Protein AF-G2D978-F1 (afdb_monomer_lite)

pLDDT: mean 74.94, std 17.23, range [34.28, 97.88]

Secondary structure (DSSP, 8-state):
---------------SS---SHHHHHHHHHHHHHHHHHHHHHHHHIIIIIHHHHHHHHHHHHHHHHHHHHHHHHS-TTTHHHHHHHHHHHH-PPP----SPPP----S-SSGGGSTTS-------

Structure (mmCIF, N/CA/C/O backbone):
data_AF-G2D978-F1
#
_entry.id   AF-G2D978-F1
#
loop_
_atom_site.group_PDB
_atom_site.id
_atom_site.type_symbol
_atom_site.label_atom_id
_atom_site.label_alt_id
_atom_site.label_comp_id
_atom_site.label_asym_id
_atom_site.label_entity_id
_atom_site.label_seq_id
_atom_site.pdbx_PDB_ins_code
_atom_site.Cartn_x
_atom_site.Cartn_y
_atom_site.Cartn_z
_atom_site.occupancy
_atom_site.B_iso_or_equiv
_atom_site.auth_seq_id
_atom_site.auth_comp_id
_atom_site.auth_asym_id
_atom_site.auth_atom_id
_atom_site.pdbx_PDB_model_num
ATOM 1 N N . MET A 1 1 ? 57.020 21.287 3.821 1.00 43.38 1 MET A N 1
ATOM 2 C CA . MET A 1 1 ? 56.175 21.862 2.747 1.00 43.38 1 MET A CA 1
ATOM 3 C C . MET A 1 1 ? 55.912 20.753 1.735 1.00 43.38 1 MET A C 1
ATOM 5 O O . MET A 1 1 ? 56.869 20.300 1.144 1.00 43.38 1 MET A O 1
ATOM 9 N N . GLY A 1 2 ? 54.751 20.162 1.497 1.00 51.44 2 GLY A N 1
ATOM 10 C CA . GLY A 1 2 ? 53.392 20.253 2.010 1.00 51.44 2 GLY A CA 1
ATOM 11 C C . GLY A 1 2 ? 52.581 19.306 1.115 1.00 51.44 2 GLY A C 1
ATOM 12 O O . GLY A 1 2 ? 52.395 19.601 -0.061 1.00 51.44 2 GLY A O 1
ATOM 13 N N . CYS A 1 3 ? 52.181 18.146 1.644 1.00 68.44 3 CYS A N 1
ATOM 14 C CA . CYS A 1 3 ? 51.307 17.177 0.978 1.00 68.44 3 CYS A CA 1
ATOM 15 C C . CYS A 1 3 ? 50.033 17.845 0.460 1.00 68.44 3 CYS A C 1
ATOM 17 O O . CYS A 1 3 ? 49.335 18.457 1.266 1.00 68.44 3 CYS A O 1
ATOM 19 N N . ARG A 1 4 ? 49.662 17.618 -0.808 1.00 51.38 4 ARG A N 1
ATOM 20 C CA . ARG A 1 4 ? 48.257 17.600 -1.254 1.00 51.38 4 ARG A CA 1
ATOM 21 C C . ARG A 1 4 ? 48.078 16.657 -2.443 1.00 51.38 4 ARG A C 1
ATOM 23 O O . ARG A 1 4 ? 48.446 16.986 -3.565 1.00 51.38 4 ARG A O 1
ATOM 30 N N . LEU A 1 5 ? 47.452 15.508 -2.188 1.00 67.25 5 LEU A N 1
ATOM 31 C CA . LEU A 1 5 ? 46.649 14.833 -3.204 1.00 67.25 5 LEU A CA 1
ATOM 32 C C . LEU A 1 5 ? 45.430 15.708 -3.527 1.00 67.25 5 LEU A C 1
ATOM 34 O O . LEU A 1 5 ? 44.793 16.207 -2.596 1.00 67.25 5 LEU A O 1
ATOM 38 N N . PRO A 1 6 ? 44.997 15.778 -4.790 1.00 56.22 6 PRO A N 1
ATOM 39 C CA . PRO A 1 6 ? 43.595 15.952 -5.100 1.00 56.22 6 PRO A CA 1
ATOM 40 C C . PRO A 1 6 ? 42.989 14.585 -5.443 1.00 56.22 6 PRO A C 1
ATOM 42 O O . PRO A 1 6 ? 43.049 14.114 -6.577 1.00 56.22 6 PRO A O 1
ATOM 45 N N . VAL A 1 7 ? 42.356 13.962 -4.445 1.00 62.41 7 VAL A N 1
ATOM 46 C CA . VAL A 1 7 ? 41.219 13.063 -4.683 1.00 62.41 7 VAL A CA 1
ATOM 47 C C . VAL A 1 7 ? 40.119 13.932 -5.284 1.00 62.41 7 VAL A C 1
ATOM 49 O O . VAL A 1 7 ? 39.382 14.615 -4.576 1.00 62.41 7 VAL A O 1
ATOM 52 N N . LEU A 1 8 ? 40.025 13.952 -6.611 1.00 59.84 8 LEU A N 1
ATOM 53 C CA . LEU A 1 8 ? 38.814 14.406 -7.277 1.00 59.84 8 LEU A CA 1
ATOM 54 C C . LEU A 1 8 ? 37.866 13.218 -7.368 1.00 59.84 8 LEU A C 1
ATOM 56 O O . LEU A 1 8 ? 37.849 12.467 -8.338 1.00 59.84 8 LEU A O 1
ATOM 60 N N . THR A 1 9 ? 37.087 13.081 -6.298 1.00 63.81 9 THR A N 1
ATOM 61 C CA . THR A 1 9 ? 35.675 12.697 -6.285 1.00 63.81 9 THR A CA 1
ATOM 62 C C . THR A 1 9 ? 35.038 12.805 -7.671 1.00 63.81 9 THR A C 1
ATOM 64 O O . THR A 1 9 ? 34.461 13.825 -8.047 1.00 63.81 9 THR A O 1
ATOM 67 N N . GLN A 1 10 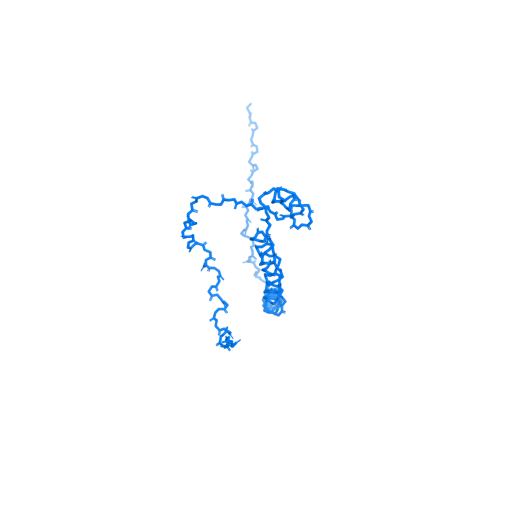? 35.105 11.725 -8.446 1.00 58.06 10 GLN A N 1
ATOM 68 C CA . GLN A 1 10 ? 34.346 11.589 -9.682 1.00 58.06 10 GLN A CA 1
ATOM 69 C C . GLN A 1 10 ? 32.962 11.042 -9.324 1.00 58.06 10 GLN A C 1
ATOM 71 O O . GLN A 1 10 ? 32.557 9.942 -9.679 1.00 58.06 10 GLN A O 1
ATOM 76 N N . ARG A 1 11 ? 32.209 11.855 -8.578 1.00 61.12 11 ARG A N 1
ATOM 77 C CA . ARG A 1 11 ? 30.781 11.655 -8.324 1.00 61.12 11 ARG A CA 1
ATOM 78 C C . ARG A 1 11 ? 30.019 12.092 -9.573 1.00 61.12 11 ARG A C 1
ATOM 80 O O . ARG A 1 11 ? 29.362 13.128 -9.588 1.00 61.12 11 ARG A O 1
ATOM 87 N N . ARG A 1 12 ? 30.185 11.349 -10.668 1.00 52.94 12 ARG A N 1
ATOM 88 C CA . ARG A 1 12 ? 29.558 11.662 -11.949 1.00 52.94 12 ARG A CA 1
ATOM 89 C C . ARG A 1 12 ? 28.587 10.541 -12.305 1.00 52.94 12 ARG A C 1
ATOM 91 O O . ARG A 1 12 ? 28.933 9.593 -12.992 1.00 52.94 12 ARG A O 1
ATOM 98 N N . VAL A 1 13 ? 27.331 10.720 -11.901 1.00 57.88 13 VAL A N 1
ATOM 99 C CA . VAL A 1 13 ? 26.136 9.938 -12.303 1.00 57.88 13 VAL A CA 1
ATOM 100 C C . VAL A 1 13 ? 25.841 10.076 -13.820 1.00 57.88 13 VAL A C 1
ATOM 102 O O . VAL A 1 13 ? 24.758 9.791 -14.312 1.00 57.88 13 VAL A O 1
ATOM 105 N N . MET A 1 14 ? 26.821 10.536 -14.600 1.00 50.97 14 MET A N 1
ATOM 106 C CA . MET A 1 14 ? 26.721 10.938 -16.001 1.00 50.97 14 MET A CA 1
ATOM 107 C C . MET A 1 14 ? 27.446 9.916 -16.882 1.00 50.97 14 MET A C 1
ATOM 109 O O . MET A 1 14 ? 28.259 10.255 -17.736 1.00 50.97 14 MET A O 1
ATOM 113 N N . GLY A 1 15 ? 27.169 8.643 -16.608 1.00 48.97 15 GLY A N 1
ATOM 114 C CA . GLY A 1 15 ? 27.523 7.500 -17.445 1.00 48.97 15 GLY A CA 1
ATOM 115 C C . GLY A 1 15 ? 26.290 6.720 -17.897 1.00 48.97 15 GLY A C 1
ATOM 116 O O . GLY A 1 15 ? 26.433 5.576 -18.305 1.00 48.97 15 GLY A O 1
ATOM 117 N N . LEU A 1 16 ? 25.080 7.290 -17.789 1.00 57.81 16 LEU A N 1
ATOM 118 C CA . LEU A 1 16 ? 23.859 6.509 -17.992 1.00 57.81 16 LEU A CA 1
ATOM 119 C C . LEU A 1 16 ? 23.724 5.994 -19.434 1.00 57.81 16 LEU A C 1
ATOM 121 O O . LEU A 1 16 ? 23.289 4.868 -19.618 1.00 57.81 16 LEU A O 1
ATOM 125 N N . PHE A 1 17 ? 24.148 6.748 -20.456 1.00 56.03 17 PHE A N 1
ATOM 126 C CA . PHE A 1 17 ? 24.021 6.295 -21.846 1.00 56.03 17 PHE A CA 1
ATOM 127 C C . PHE A 1 17 ? 25.066 6.917 -22.773 1.00 56.03 17 PHE A C 1
ATOM 129 O O . PHE A 1 17 ? 24.800 7.901 -23.461 1.00 56.03 17 PHE A O 1
ATOM 136 N N . ARG A 1 18 ? 26.255 6.317 -22.869 1.00 61.81 18 ARG A N 1
ATOM 137 C CA . ARG A 1 18 ? 27.093 6.528 -24.060 1.00 61.81 18 ARG A CA 1
ATOM 138 C C . ARG A 1 18 ? 27.703 5.226 -24.555 1.00 61.81 18 ARG A C 1
ATOM 140 O O . ARG A 1 18 ? 28.914 5.051 -24.577 1.00 61.81 18 ARG A O 1
ATOM 147 N N . PHE A 1 19 ? 26.829 4.315 -24.975 1.00 52.28 19 PHE A N 1
ATOM 148 C CA . PHE A 1 19 ? 27.218 3.115 -25.708 1.00 52.28 19 PHE A CA 1
ATOM 149 C C . PHE A 1 19 ? 27.220 3.412 -27.207 1.00 52.28 19 PHE A C 1
ATOM 151 O O . PHE A 1 19 ? 26.206 3.282 -27.887 1.00 52.28 19 PHE A O 1
ATOM 158 N N . HIS A 1 20 ? 28.378 3.812 -27.726 1.00 59.50 20 HIS A N 1
ATOM 159 C CA . HIS A 1 20 ? 28.621 3.922 -29.164 1.00 59.50 20 HIS A CA 1
ATOM 160 C C . HIS A 1 20 ? 29.021 2.536 -29.716 1.00 59.50 20 HIS A C 1
ATOM 162 O O . HIS A 1 20 ? 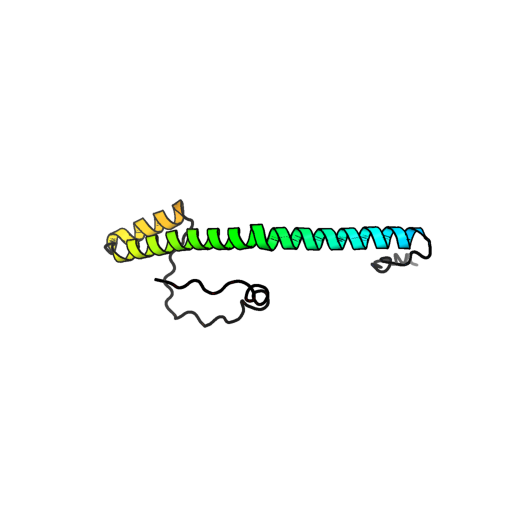30.136 2.334 -30.177 1.00 59.50 20 HIS A O 1
ATOM 168 N N . SER A 1 21 ? 28.154 1.531 -29.551 1.00 64.75 21 SER A N 1
ATOM 169 C CA . SER A 1 21 ? 28.379 0.153 -30.020 1.00 64.75 21 SER A CA 1
ATOM 170 C C . SER A 1 21 ? 27.052 -0.613 -30.068 1.00 64.75 21 SER A C 1
ATOM 172 O O . SER A 1 21 ? 26.137 -0.299 -29.306 1.00 64.75 21 SER A O 1
ATOM 174 N N . LEU A 1 22 ? 26.939 -1.617 -30.948 1.00 70.69 22 LEU A N 1
ATOM 175 C CA . LEU A 1 22 ? 25.751 -2.470 -31.156 1.00 70.69 22 LEU A CA 1
ATOM 176 C C . LEU A 1 22 ? 25.134 -2.986 -29.843 1.00 70.69 22 LEU A C 1
ATOM 178 O O . LEU A 1 22 ? 23.915 -3.085 -29.724 1.00 70.69 22 LEU A O 1
ATOM 182 N N . PHE A 1 23 ? 25.971 -3.209 -28.830 1.00 77.19 23 PHE A N 1
ATOM 183 C CA . PHE A 1 23 ? 25.572 -3.609 -27.482 1.00 77.19 23 PHE A CA 1
ATOM 184 C C . PHE A 1 23 ? 24.597 -2.625 -26.808 1.00 77.19 23 PHE A C 1
ATOM 186 O O . PHE A 1 23 ? 23.653 -3.040 -26.139 1.00 77.19 23 PHE A O 1
ATOM 193 N N . GLY A 1 24 ? 24.765 -1.319 -27.040 1.00 80.94 24 GLY A N 1
ATOM 194 C CA . GLY A 1 24 ? 23.873 -0.283 -26.518 1.00 80.94 24 GLY A CA 1
ATOM 195 C C . GLY A 1 24 ? 22.462 -0.356 -27.097 1.00 80.94 24 GLY A C 1
ATOM 196 O O . GLY A 1 24 ? 21.496 -0.136 -26.372 1.00 80.94 24 GLY A O 1
ATOM 197 N N . ARG A 1 25 ? 22.324 -0.715 -28.381 1.00 81.12 25 ARG A N 1
ATOM 198 C CA . ARG A 1 25 ? 21.014 -0.864 -29.041 1.00 81.12 25 ARG A CA 1
ATOM 199 C C . ARG A 1 25 ? 20.247 -2.069 -28.498 1.00 81.12 25 ARG A C 1
ATOM 201 O O . ARG A 1 25 ? 19.051 -1.960 -28.223 1.00 81.12 25 ARG A O 1
ATOM 208 N N . THR A 1 26 ? 20.935 -3.189 -28.284 1.00 88.69 26 THR A N 1
ATOM 209 C CA . THR A 1 26 ? 20.332 -4.391 -27.691 1.00 88.69 26 THR A CA 1
ATOM 210 C C . THR A 1 26 ? 19.908 -4.142 -26.245 1.00 88.69 26 THR A C 1
ATOM 212 O O . THR A 1 26 ? 18.762 -4.412 -25.890 1.00 88.69 26 THR A O 1
ATOM 215 N N . LEU A 1 27 ? 20.784 -3.547 -25.426 1.00 90.81 27 LEU A N 1
ATOM 216 C CA . LEU A 1 27 ? 20.451 -3.180 -24.047 1.00 90.81 27 LEU A CA 1
ATOM 217 C C . LEU A 1 27 ? 19.290 -2.186 -23.974 1.00 90.81 27 LEU A C 1
ATOM 219 O O . LEU A 1 27 ? 18.405 -2.357 -23.141 1.00 90.81 27 LEU A O 1
ATOM 223 N N . ALA A 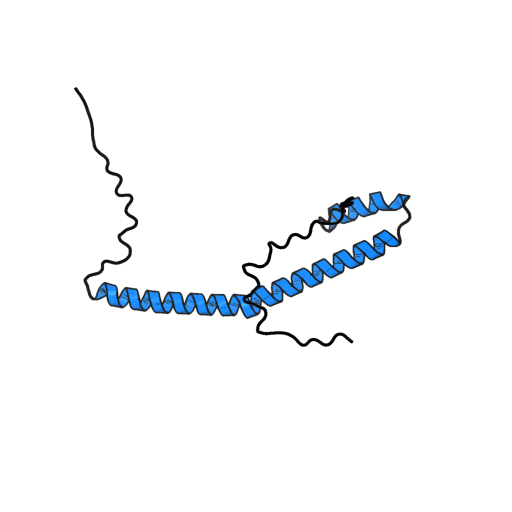1 28 ? 19.255 -1.184 -24.857 1.00 88.12 28 ALA A N 1
ATOM 224 C CA . ALA A 1 28 ? 18.152 -0.229 -24.913 1.00 88.12 28 ALA A CA 1
ATOM 225 C C . ALA A 1 28 ? 16.818 -0.916 -25.235 1.00 88.12 28 ALA A C 1
ATOM 227 O O . ALA A 1 28 ? 15.802 -0.582 -24.633 1.00 88.12 28 ALA A O 1
ATOM 228 N N . THR A 1 29 ? 16.822 -1.908 -26.129 1.00 90.75 29 THR A N 1
ATOM 229 C CA . THR A 1 29 ? 15.614 -2.668 -26.484 1.00 90.75 29 THR A CA 1
ATOM 230 C C . THR A 1 29 ? 15.116 -3.502 -25.305 1.00 90.75 29 THR A C 1
ATOM 232 O O . THR A 1 29 ? 13.937 -3.440 -24.963 1.00 90.75 29 THR A O 1
ATOM 235 N N . ILE A 1 30 ? 16.012 -4.234 -24.636 1.00 94.88 30 ILE A N 1
ATOM 236 C CA . ILE A 1 30 ? 15.663 -5.036 -23.453 1.00 94.88 30 ILE A CA 1
ATOM 237 C C . ILE A 1 30 ? 15.143 -4.132 -22.334 1.00 94.88 30 ILE A C 1
ATOM 239 O O . ILE A 1 30 ? 14.109 -4.429 -21.740 1.00 94.88 30 ILE A O 1
ATOM 243 N N . ALA A 1 31 ? 15.819 -3.011 -22.073 1.00 94.50 31 ALA A N 1
ATOM 244 C CA . ALA A 1 31 ? 15.391 -2.048 -21.067 1.00 94.50 31 ALA A CA 1
ATOM 245 C C . ALA A 1 31 ? 14.008 -1.472 -21.395 1.00 94.50 31 ALA A C 1
ATOM 247 O O . ALA A 1 31 ? 13.152 -1.417 -20.517 1.00 94.50 31 ALA A O 1
ATOM 248 N N . LEU A 1 32 ? 13.761 -1.102 -22.654 1.00 95.19 32 LEU A N 1
ATOM 249 C CA . LEU A 1 32 ? 12.472 -0.571 -23.094 1.00 95.19 32 LEU A CA 1
ATOM 250 C C . LEU A 1 32 ? 11.340 -1.582 -22.869 1.00 95.19 32 LEU A C 1
ATOM 252 O O . LEU A 1 32 ? 10.318 -1.237 -22.276 1.00 95.19 32 LEU A O 1
ATOM 256 N N . VAL A 1 33 ? 11.533 -2.832 -23.299 1.00 96.56 33 VAL A N 1
ATOM 257 C CA . VAL A 1 33 ? 10.532 -3.895 -23.127 1.00 96.56 33 VAL A CA 1
ATOM 258 C C . VAL A 1 33 ? 10.341 -4.230 -21.648 1.00 96.56 33 VAL A C 1
ATOM 260 O O . VAL A 1 33 ? 9.204 -4.365 -21.202 1.00 96.56 33 VAL A O 1
ATOM 263 N N . SER A 1 34 ? 11.422 -4.301 -20.867 1.00 97.00 34 SER A N 1
ATOM 264 C CA . SER A 1 34 ? 11.364 -4.542 -19.421 1.00 97.00 34 SER A CA 1
ATOM 265 C C . SER A 1 34 ? 10.568 -3.457 -18.703 1.00 97.00 34 SER A C 1
ATOM 267 O O . SER A 1 34 ? 9.656 -3.772 -17.943 1.00 97.00 34 SER A O 1
ATOM 269 N N . VAL A 1 35 ? 10.871 -2.184 -18.967 1.00 97.06 35 VAL A N 1
ATOM 270 C CA . VAL A 1 35 ? 10.155 -1.056 -18.358 1.00 97.06 35 VAL A CA 1
ATOM 271 C C . VAL A 1 35 ? 8.686 -1.074 -18.775 1.00 97.06 35 VAL A C 1
ATOM 273 O O . VAL A 1 35 ? 7.813 -0.924 -17.922 1.00 97.06 35 VAL A O 1
ATOM 276 N N . GLY A 1 36 ? 8.394 -1.326 -20.055 1.00 97.75 36 GLY A N 1
ATOM 277 C CA . GLY A 1 36 ? 7.020 -1.480 -20.536 1.00 97.75 36 GLY A CA 1
ATOM 278 C C . GLY A 1 36 ? 6.269 -2.599 -19.808 1.00 97.75 36 GLY A C 1
ATOM 279 O O . GLY A 1 36 ? 5.156 -2.388 -19.325 1.00 97.75 36 GLY A O 1
ATOM 280 N N . PHE A 1 37 ? 6.900 -3.762 -19.649 1.00 97.56 37 PHE A N 1
ATOM 281 C CA . PHE A 1 37 ? 6.332 -4.897 -18.925 1.00 97.56 37 PHE A CA 1
ATOM 282 C C . PHE A 1 37 ? 6.127 -4.606 -17.431 1.00 97.56 37 PHE A C 1
ATOM 284 O O . PHE A 1 37 ? 5.095 -4.969 -16.864 1.00 97.56 37 PHE A O 1
ATOM 291 N N . GLN A 1 38 ? 7.066 -3.910 -16.788 1.00 97.69 38 GLN A N 1
ATOM 292 C CA . GLN A 1 38 ? 6.948 -3.500 -15.387 1.00 97.69 38 GLN A CA 1
ATOM 293 C C . GLN A 1 38 ? 5.780 -2.534 -15.185 1.00 97.69 38 GLN A C 1
ATOM 295 O O . GLN A 1 38 ? 4.986 -2.736 -14.270 1.00 97.69 38 GLN A O 1
ATOM 300 N N . LEU A 1 39 ? 5.635 -1.525 -16.049 1.00 97.88 39 LEU A N 1
ATOM 301 C CA . LEU A 1 39 ? 4.516 -0.582 -15.988 1.00 97.88 39 LEU A CA 1
ATOM 302 C C . LEU A 1 39 ? 3.175 -1.284 -16.211 1.00 97.88 39 LEU A C 1
ATOM 304 O O . LEU A 1 39 ? 2.222 -1.022 -15.478 1.00 97.88 39 LEU A O 1
ATOM 308 N N . LEU A 1 40 ? 3.109 -2.210 -17.170 1.00 97.62 40 LEU A N 1
ATOM 309 C CA . LEU A 1 40 ? 1.916 -3.019 -17.411 1.00 97.62 40 LEU A CA 1
ATOM 310 C C . LEU A 1 40 ? 1.553 -3.852 -16.175 1.00 97.62 40 LEU A C 1
ATOM 312 O O . LEU A 1 40 ? 0.415 -3.810 -15.713 1.00 97.62 40 LEU A O 1
ATOM 316 N N . THR A 1 41 ? 2.531 -4.559 -15.610 1.00 97.44 41 THR A N 1
ATOM 317 C CA . THR A 1 41 ? 2.344 -5.403 -14.421 1.00 97.44 41 THR A CA 1
ATOM 318 C C . THR A 1 41 ? 1.892 -4.576 -13.221 1.00 97.44 41 THR A C 1
ATOM 320 O O . THR A 1 41 ? 0.930 -4.940 -12.546 1.00 97.44 41 THR A O 1
ATOM 323 N N . LEU A 1 42 ? 2.542 -3.434 -12.978 1.00 96.75 42 LEU A N 1
ATOM 324 C CA . LEU A 1 42 ? 2.162 -2.502 -11.917 1.00 96.75 42 LEU A CA 1
ATOM 325 C C . LEU A 1 42 ? 0.748 -1.965 -12.118 1.00 96.75 42 LEU A C 1
ATOM 327 O O . LEU A 1 42 ? 0.006 -1.862 -11.148 1.00 96.75 42 LEU A O 1
ATOM 331 N N . SER A 1 43 ? 0.362 -1.659 -13.356 1.00 96.00 43 SER A N 1
ATOM 332 C CA . SER A 1 43 ? -0.986 -1.191 -13.671 1.00 96.00 43 SER A CA 1
ATOM 333 C C . SER A 1 43 ? -2.028 -2.264 -13.349 1.00 96.00 43 SER A C 1
ATOM 335 O O . SER A 1 43 ? -2.969 -2.008 -12.599 1.00 96.00 43 SER A O 1
ATOM 337 N N . VAL A 1 44 ? -1.820 -3.502 -13.807 1.00 97.06 44 VAL A N 1
ATOM 338 C CA . VAL A 1 44 ? -2.717 -4.627 -13.495 1.00 97.06 44 VAL A CA 1
ATOM 339 C C . VAL A 1 44 ? -2.818 -4.845 -11.984 1.00 97.06 44 VAL A C 1
ATOM 341 O O . VAL A 1 44 ? -3.922 -4.927 -11.449 1.00 97.06 44 VAL A O 1
ATOM 344 N N . LEU A 1 45 ? -1.687 -4.872 -11.278 1.00 96.94 45 LEU A N 1
ATOM 345 C CA . LEU A 1 45 ? -1.663 -5.009 -9.823 1.00 96.94 45 LEU A CA 1
ATOM 346 C C . LEU A 1 45 ? -2.412 -3.858 -9.134 1.00 96.94 45 LEU A C 1
ATOM 348 O O . LEU A 1 45 ? -3.198 -4.084 -8.213 1.00 96.94 45 LEU A O 1
ATOM 352 N N . ALA A 1 46 ? -2.206 -2.623 -9.588 1.00 93.81 46 ALA A N 1
ATOM 353 C CA . ALA A 1 46 ? -2.866 -1.455 -9.029 1.00 93.81 46 ALA A CA 1
ATOM 354 C C . ALA A 1 46 ? -4.395 -1.557 -9.165 1.00 93.81 46 ALA A C 1
ATOM 356 O O . ALA A 1 46 ? -5.113 -1.446 -8.170 1.00 93.81 46 ALA A O 1
ATOM 357 N N . PHE A 1 47 ? -4.885 -1.822 -10.378 1.00 91.94 47 PHE A N 1
ATOM 358 C CA . PHE A 1 47 ? -6.316 -1.844 -10.681 1.00 91.94 47 PHE A CA 1
ATOM 359 C C . PHE A 1 47 ? -7.045 -3.052 -10.090 1.00 91.94 47 PHE A C 1
ATOM 361 O O . PHE A 1 47 ? -8.132 -2.897 -9.536 1.00 91.94 47 PHE A O 1
ATOM 368 N N . TYR A 1 48 ? -6.461 -4.245 -10.188 1.00 92.25 48 TYR A N 1
ATOM 369 C CA . TYR A 1 48 ? -7.149 -5.481 -9.807 1.00 92.25 48 TYR A CA 1
ATOM 370 C C . TYR A 1 48 ? -6.885 -5.923 -8.375 1.00 92.25 48 TYR A C 1
ATOM 372 O O . TYR A 1 48 ? -7.653 -6.720 -7.843 1.00 92.25 48 TYR A O 1
ATOM 380 N N . VAL A 1 49 ? -5.821 -5.428 -7.743 1.00 94.50 49 VAL A N 1
ATOM 381 C CA . VAL A 1 49 ? -5.441 -5.854 -6.393 1.00 94.50 49 VAL A CA 1
ATOM 382 C C . VAL A 1 49 ? -5.486 -4.675 -5.431 1.00 94.50 49 VAL A C 1
ATOM 384 O O . VAL A 1 49 ? -6.302 -4.687 -4.515 1.00 94.50 49 VAL A O 1
ATOM 387 N N . LEU A 1 50 ? -4.692 -3.621 -5.641 1.00 92.19 50 LEU A N 1
ATOM 388 C CA . LEU A 1 50 ? -4.600 -2.519 -4.668 1.00 92.19 50 LEU A CA 1
ATOM 389 C C . LEU A 1 50 ? -5.916 -1.755 -4.493 1.00 92.19 50 LEU A C 1
ATOM 391 O O . LEU A 1 50 ? -6.323 -1.520 -3.358 1.00 92.19 50 LEU A O 1
ATOM 395 N N . VAL A 1 51 ? -6.590 -1.373 -5.582 1.00 90.50 51 VAL A N 1
ATOM 396 C CA . VAL A 1 51 ? -7.866 -0.640 -5.510 1.00 90.50 51 VAL A CA 1
ATOM 397 C C . VAL A 1 51 ? -8.946 -1.432 -4.754 1.00 90.50 51 VAL A C 1
ATOM 399 O O . VAL A 1 51 ? -9.490 -0.900 -3.781 1.00 90.50 51 VAL A O 1
ATOM 402 N N . PRO A 1 52 ? -9.269 -2.688 -5.124 1.00 88.62 52 PRO A N 1
ATOM 403 C CA . PRO A 1 52 ? -10.286 -3.446 -4.401 1.00 88.62 52 PRO A CA 1
ATOM 404 C C . PRO A 1 52 ? -9.869 -3.794 -2.969 1.00 88.62 52 PRO A C 1
ATOM 406 O O . PRO A 1 52 ? -10.731 -3.803 -2.089 1.00 88.62 52 PRO A O 1
ATOM 409 N N . LEU A 1 53 ? -8.580 -4.028 -2.700 1.00 91.56 53 LEU A N 1
ATOM 410 C CA . LEU A 1 53 ? -8.091 -4.223 -1.332 1.00 91.56 53 LEU A CA 1
ATOM 411 C C . LEU A 1 53 ? -8.276 -2.966 -0.479 1.00 91.56 53 LEU A C 1
ATOM 413 O O . LEU A 1 53 ? -8.781 -3.064 0.636 1.00 91.56 53 LEU A O 1
ATOM 417 N N . GLY A 1 54 ? -7.929 -1.788 -1.003 1.00 90.00 54 GLY A N 1
ATOM 418 C CA . GLY A 1 54 ? -8.095 -0.520 -0.291 1.00 90.00 54 GLY A CA 1
ATOM 419 C C . GLY A 1 54 ? -9.560 -0.220 0.026 1.00 90.00 54 GLY A C 1
ATOM 420 O O . GLY A 1 54 ? -9.880 0.200 1.141 1.00 90.00 54 GLY A O 1
ATOM 421 N N . LYS A 1 55 ? -10.463 -0.506 -0.922 1.00 87.62 55 LYS A N 1
ATOM 422 C CA . LYS A 1 55 ? -11.907 -0.376 -0.701 1.00 87.62 55 LYS A CA 1
ATOM 423 C C . LYS A 1 55 ? -12.387 -1.300 0.420 1.00 87.62 55 LYS A C 1
ATOM 425 O O . LYS A 1 55 ? -12.979 -0.820 1.378 1.00 87.62 55 LYS A O 1
ATOM 430 N N . ARG A 1 56 ? -12.041 -2.590 0.358 1.00 89.25 56 ARG A N 1
ATOM 431 C CA . ARG A 1 56 ? -12.427 -3.569 1.389 1.00 89.25 56 ARG A CA 1
ATOM 432 C C . ARG A 1 56 ? -11.865 -3.235 2.772 1.00 89.25 56 ARG A C 1
ATOM 434 O O . ARG A 1 56 ? -12.584 -3.366 3.752 1.00 89.25 56 ARG A O 1
ATOM 441 N N . ALA A 1 57 ? -10.617 -2.775 2.855 1.00 87.31 57 ALA A N 1
ATOM 442 C CA . ALA A 1 57 ? -10.008 -2.372 4.122 1.00 87.31 57 ALA A CA 1
ATOM 443 C C . ALA A 1 57 ? -10.717 -1.160 4.748 1.00 87.31 57 ALA A C 1
ATOM 445 O O . ALA A 1 57 ? -10.902 -1.100 5.962 1.00 87.31 57 ALA A O 1
ATOM 446 N N . THR A 1 58 ? -11.136 -0.203 3.915 1.00 89.00 58 THR A N 1
ATOM 447 C CA . THR A 1 58 ? -11.879 0.974 4.383 1.00 89.00 58 THR A CA 1
ATOM 448 C C . THR A 1 58 ? -13.293 0.598 4.824 1.00 89.00 58 THR A C 1
ATOM 450 O O . THR A 1 58 ? -13.749 1.091 5.851 1.00 89.00 58 THR A O 1
ATOM 453 N N . ASP A 1 59 ? -13.967 -0.288 4.087 1.00 88.62 59 ASP A N 1
ATOM 454 C CA . ASP A 1 59 ? -15.312 -0.763 4.426 1.00 88.62 59 ASP A CA 1
ATOM 455 C C . ASP A 1 59 ? -15.325 -1.520 5.773 1.00 88.62 59 ASP A C 1
ATOM 457 O O . ASP A 1 59 ? -16.214 -1.295 6.595 1.00 88.62 59 ASP A O 1
ATOM 461 N N . ASP A 1 60 ? -14.314 -2.353 6.046 1.00 88.31 60 ASP A N 1
ATOM 462 C CA . ASP A 1 60 ? -14.171 -3.071 7.324 1.00 88.31 60 ASP A CA 1
ATOM 463 C C . ASP A 1 60 ? -13.931 -2.111 8.504 1.00 88.31 60 ASP A C 1
ATOM 465 O O . ASP A 1 60 ? -14.614 -2.165 9.532 1.00 88.31 60 ASP A O 1
ATOM 469 N N . LEU A 1 61 ? -13.029 -1.140 8.322 1.00 88.12 61 LEU A N 1
ATOM 470 C CA . LEU A 1 61 ? -12.793 -0.100 9.321 1.00 88.12 61 LEU A CA 1
ATOM 471 C C . LEU A 1 61 ? -14.057 0.736 9.581 1.00 88.12 61 LEU A C 1
ATOM 473 O O . LEU A 1 61 ? -14.373 1.047 10.733 1.00 88.12 61 LEU A O 1
ATOM 477 N N . ALA A 1 62 ? -14.796 1.085 8.525 1.00 89.44 62 ALA A N 1
ATOM 478 C CA . ALA A 1 62 ? -16.042 1.834 8.636 1.00 89.44 62 ALA A CA 1
ATOM 479 C C . ALA A 1 62 ? -17.089 1.058 9.450 1.00 89.44 62 ALA A C 1
ATOM 481 O O . ALA A 1 62 ? -17.765 1.651 10.295 1.00 89.44 62 ALA A O 1
ATOM 482 N N . ALA A 1 63 ? -17.181 -0.262 9.263 1.00 89.00 63 ALA A N 1
ATOM 483 C CA . ALA A 1 63 ? -18.072 -1.113 10.044 1.00 89.00 63 ALA A CA 1
ATOM 484 C C . ALA A 1 63 ? -17.735 -1.068 11.546 1.00 89.00 63 ALA A C 1
ATOM 486 O O . ALA A 1 63 ? -18.625 -0.832 12.371 1.00 89.00 63 ALA A O 1
ATOM 487 N N . VAL A 1 64 ? -16.455 -1.203 11.915 1.00 88.69 64 VAL A N 1
ATOM 488 C CA . VAL A 1 64 ? -16.009 -1.107 13.320 1.00 88.69 64 VAL A CA 1
ATOM 489 C C . VAL A 1 64 ? -16.320 0.271 13.912 1.00 88.69 64 VAL A C 1
ATOM 491 O O . VAL A 1 64 ? -16.820 0.362 15.037 1.00 88.69 64 VAL A O 1
ATOM 494 N N . MET A 1 65 ? -16.078 1.349 13.161 1.00 88.31 65 MET A N 1
ATOM 495 C CA . MET A 1 65 ? -16.359 2.718 13.611 1.00 88.31 65 MET A CA 1
ATOM 496 C C . MET A 1 65 ? -17.850 2.950 13.876 1.00 88.31 65 MET A C 1
ATOM 498 O O . MET A 1 65 ? -18.212 3.466 14.938 1.00 88.31 65 MET A O 1
ATOM 502 N N . VAL A 1 66 ? -18.720 2.549 12.944 1.00 89.88 66 VAL A N 1
ATOM 503 C CA . VAL A 1 66 ? -20.178 2.698 13.088 1.00 89.88 66 VAL A CA 1
ATOM 504 C C . VAL A 1 66 ? -20.684 1.887 14.281 1.00 89.88 66 VAL A C 1
ATOM 506 O O . VAL A 1 66 ? -21.474 2.395 15.080 1.00 89.88 66 VAL A O 1
ATOM 509 N N . HIS A 1 67 ? -20.183 0.664 14.467 1.00 88.00 67 HIS A N 1
ATOM 510 C CA . HIS A 1 67 ? -20.532 -0.150 15.630 1.00 88.00 67 HIS A CA 1
ATOM 511 C C . HIS A 1 67 ? -20.076 0.476 16.955 1.00 88.00 67 HIS A C 1
ATOM 513 O O . HIS A 1 67 ? -20.844 0.493 17.922 1.00 88.00 67 HIS A O 1
ATOM 519 N N . ALA A 1 68 ? -18.866 1.037 17.010 1.00 85.94 68 ALA A N 1
ATOM 520 C CA . ALA A 1 68 ? -18.365 1.726 18.197 1.00 85.94 68 ALA A CA 1
ATOM 521 C C . ALA A 1 68 ? -19.204 2.969 18.542 1.00 85.94 68 ALA A C 1
ATOM 523 O O . ALA A 1 68 ? -19.517 3.187 19.716 1.00 85.94 68 ALA A O 1
ATOM 524 N N . MET A 1 69 ? -19.617 3.744 17.531 1.00 86.88 69 MET A N 1
ATOM 525 C CA . MET A 1 69 ? -20.492 4.911 17.694 1.00 86.88 69 MET A CA 1
ATOM 526 C C . MET A 1 69 ? -21.859 4.516 18.264 1.00 86.88 69 MET A C 1
ATOM 528 O O . MET A 1 69 ? -22.271 5.050 19.294 1.00 86.88 69 MET A O 1
ATOM 532 N N . GLN A 1 70 ? -22.532 3.540 17.647 1.00 87.44 70 GLN A N 1
ATOM 533 C CA . GLN A 1 70 ? -23.840 3.066 18.114 1.00 87.44 70 GLN A CA 1
ATOM 534 C C . GLN A 1 70 ? -23.779 2.546 19.552 1.00 87.44 70 GLN A C 1
ATOM 536 O O . GLN A 1 70 ? -24.720 2.722 20.328 1.00 87.44 70 GLN A O 1
ATOM 541 N N . ARG A 1 71 ? -22.673 1.889 19.924 1.00 82.88 71 ARG A N 1
ATOM 542 C CA . ARG A 1 71 ? -22.472 1.421 21.294 1.00 82.88 71 ARG A CA 1
ATOM 543 C C . ARG A 1 71 ? -22.290 2.606 22.242 1.00 82.88 71 ARG A C 1
ATOM 545 O O . ARG A 1 71 ? -22.957 2.633 23.268 1.00 82.88 71 ARG A O 1
ATOM 552 N N . TRP A 1 72 ? -21.469 3.593 21.886 1.00 82.81 72 TRP A N 1
ATOM 553 C CA . TRP A 1 72 ? -21.205 4.781 22.705 1.00 82.81 72 TRP A CA 1
ATOM 554 C C . TRP A 1 72 ? -22.471 5.571 23.065 1.00 82.81 72 TRP A C 1
ATOM 556 O O . TRP A 1 72 ? -22.645 5.932 24.229 1.00 82.81 72 TRP A O 1
ATOM 566 N N . GLU A 1 73 ? -23.371 5.790 22.099 1.00 83.44 73 GLU A N 1
ATOM 567 C CA . GLU A 1 73 ? -24.649 6.491 22.320 1.00 83.44 73 GLU A CA 1
ATOM 568 C C . GLU A 1 73 ? -25.567 5.761 23.307 1.00 83.44 73 GLU A C 1
ATOM 570 O O . GLU A 1 73 ? -26.317 6.394 24.046 1.00 83.44 73 GLU A O 1
ATOM 575 N N . ARG A 1 74 ? -25.485 4.426 23.351 1.00 84.88 74 ARG A N 1
ATOM 576 C CA . ARG A 1 74 ? -26.321 3.579 24.213 1.00 84.88 74 ARG A CA 1
ATOM 577 C C . ARG A 1 74 ? -25.746 3.360 25.615 1.00 84.88 74 ARG A C 1
ATOM 579 O O . ARG A 1 74 ? -26.426 2.750 26.435 1.00 84.88 74 ARG A O 1
ATOM 586 N N . LEU A 1 75 ? -24.509 3.783 25.899 1.00 84.38 75 LEU A N 1
ATOM 587 C CA . LEU A 1 75 ? -23.884 3.559 27.209 1.00 84.38 75 LEU A CA 1
ATOM 588 C C . LEU A 1 75 ? -24.204 4.681 28.216 1.00 84.38 75 LEU A C 1
ATOM 590 O O . LEU A 1 75 ? -24.027 5.865 27.885 1.00 84.38 75 LEU A O 1
ATOM 594 N N . PRO A 1 76 ? -24.540 4.330 29.476 1.00 79.19 76 PRO A N 1
ATOM 595 C CA . PRO A 1 76 ? -24.569 5.289 30.577 1.00 79.19 76 PRO A CA 1
ATOM 596 C C . PRO A 1 76 ? -23.165 5.859 30.837 1.00 79.19 76 PRO A C 1
ATOM 598 O O . PRO A 1 76 ? -22.151 5.195 30.605 1.00 79.19 76 PRO A O 1
ATOM 601 N N . GLU A 1 77 ? -23.083 7.103 31.325 1.00 73.44 77 GLU A N 1
ATOM 602 C CA . GLU A 1 77 ? -21.809 7.843 31.440 1.00 73.44 77 GLU A CA 1
ATOM 603 C C . GLU A 1 77 ? -20.737 7.115 32.267 1.00 73.44 77 GLU A C 1
ATOM 605 O O . GLU A 1 77 ? -19.546 7.219 31.971 1.00 73.44 77 GLU A O 1
ATOM 610 N N . GLN A 1 78 ? -21.169 6.337 33.259 1.00 79.62 78 GLN A N 1
ATOM 611 C CA . GLN A 1 78 ? -20.318 5.590 34.186 1.00 79.62 78 GLN A CA 1
ATOM 612 C C . GLN A 1 78 ? -19.554 4.438 33.502 1.00 79.62 78 GLN A C 1
ATOM 614 O O . GLN A 1 78 ? -18.438 4.116 33.905 1.00 79.62 78 GLN A O 1
ATOM 619 N N . GLU A 1 79 ? -20.098 3.858 32.426 1.00 81.25 79 GLU A N 1
ATOM 620 C CA . GLU A 1 79 ? -19.508 2.701 31.725 1.00 81.25 79 GLU A CA 1
ATOM 621 C C . GLU A 1 79 ? -18.612 3.098 30.535 1.00 81.25 79 GLU A C 1
ATOM 623 O O . GLU A 1 79 ? -17.735 2.340 30.103 1.00 81.25 79 GLU A O 1
ATOM 628 N N . ARG A 1 80 ? -18.763 4.327 30.026 1.00 82.25 80 ARG A N 1
ATOM 629 C CA . ARG A 1 80 ? -17.963 4.887 28.921 1.00 82.25 80 ARG A CA 1
ATOM 630 C C . ARG A 1 80 ? -16.433 4.809 29.111 1.00 82.25 80 ARG A C 1
ATOM 632 O O . ARG A 1 80 ? -15.741 4.525 28.128 1.00 82.25 80 ARG A O 1
ATOM 639 N N . PRO A 1 81 ? -15.835 5.053 30.300 1.00 82.88 81 PRO A N 1
ATOM 640 C CA . PRO A 1 81 ? -14.384 4.930 30.475 1.00 82.88 81 PRO A CA 1
ATOM 641 C C . PRO A 1 81 ? -13.877 3.484 30.382 1.00 82.88 81 PRO A C 1
ATOM 643 O O . PRO A 1 81 ? -12.769 3.277 29.883 1.00 82.88 81 PRO A O 1
ATOM 646 N N . ALA A 1 82 ? -14.668 2.492 30.804 1.00 84.00 82 ALA A N 1
ATOM 647 C CA . ALA A 1 82 ? -14.315 1.079 30.659 1.00 84.00 82 ALA A CA 1
ATOM 648 C C . ALA A 1 82 ? -14.339 0.659 29.181 1.00 84.00 82 ALA A C 1
ATOM 650 O O . ALA A 1 82 ? -13.379 0.071 28.685 1.00 84.00 82 ALA A O 1
ATOM 651 N N . PHE A 1 83 ? -15.371 1.072 28.442 1.00 82.38 83 PHE A N 1
ATOM 652 C CA . PHE A 1 83 ? -15.480 0.812 27.006 1.00 82.38 83 PHE A CA 1
ATOM 653 C C . PHE A 1 83 ? -14.329 1.431 26.193 1.00 82.38 83 PHE A C 1
ATOM 655 O O . PHE A 1 83 ? -13.793 0.802 25.282 1.00 82.38 83 PHE A O 1
ATOM 662 N N . ARG A 1 84 ? -13.861 2.626 26.575 1.00 80.62 84 ARG A N 1
ATOM 663 C CA . ARG A 1 84 ? -12.694 3.273 25.949 1.00 80.62 84 ARG A CA 1
ATOM 664 C C . ARG A 1 84 ? -11.402 2.461 26.100 1.00 80.62 84 ARG A C 1
ATOM 666 O O . ARG A 1 84 ? -10.578 2.465 25.190 1.00 80.62 84 ARG A O 1
ATOM 673 N N . LYS A 1 85 ? -11.217 1.771 27.232 1.00 82.94 85 LYS A N 1
ATOM 674 C CA . LYS A 1 85 ? -10.063 0.879 27.441 1.00 82.94 85 LYS A CA 1
ATOM 675 C C . LYS A 1 85 ? -10.147 -0.350 26.536 1.00 82.94 85 LYS A C 1
ATOM 677 O O . LYS A 1 85 ? -9.145 -0.702 25.925 1.00 82.94 85 LYS A O 1
ATOM 682 N N . ILE A 1 86 ? -11.339 -0.932 26.400 1.00 82.69 86 ILE A N 1
ATOM 683 C CA . ILE A 1 86 ? -11.592 -2.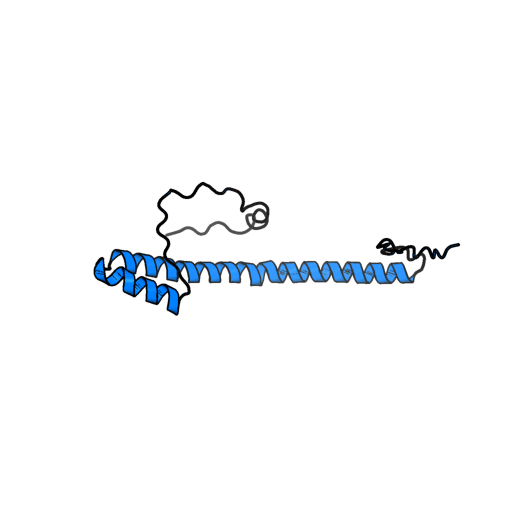097 25.538 1.00 82.69 86 ILE A CA 1
ATOM 684 C C . ILE A 1 86 ? -11.326 -1.756 24.062 1.00 82.69 86 ILE A C 1
ATOM 686 O O . ILE A 1 86 ? -10.637 -2.505 23.377 1.00 82.69 86 ILE A O 1
ATOM 690 N N . LEU A 1 87 ? -11.794 -0.595 23.588 1.00 83.56 87 LEU A N 1
ATOM 691 C CA . LEU A 1 87 ? -11.522 -0.103 22.229 1.00 83.56 87 LEU A CA 1
ATOM 692 C C . LEU A 1 87 ? -10.024 0.045 21.942 1.00 83.56 87 LEU A C 1
ATOM 694 O O . LEU A 1 87 ? -9.553 -0.383 20.889 1.00 83.56 87 LEU A O 1
ATOM 698 N N . LYS A 1 88 ? -9.273 0.599 22.899 1.00 82.75 88 LYS A N 1
ATOM 699 C CA . LYS A 1 88 ? -7.823 0.762 22.775 1.00 82.75 88 LYS A CA 1
ATOM 700 C C . LYS A 1 88 ? -7.088 -0.581 22.768 1.00 82.75 88 LYS A C 1
ATOM 702 O O . LYS A 1 88 ? -6.130 -0.737 22.029 1.00 82.75 88 LYS A O 1
ATOM 707 N N . GLN A 1 89 ? -7.510 -1.536 23.593 1.00 83.06 89 GLN A N 1
ATOM 708 C CA . GLN A 1 89 ? -6.827 -2.827 23.723 1.00 83.06 89 GLN A CA 1
ATOM 709 C C . GLN A 1 89 ? -7.097 -3.769 22.546 1.00 83.06 89 GLN A C 1
ATOM 711 O O . GLN A 1 89 ? -6.171 -4.422 22.079 1.00 83.06 89 GLN A O 1
ATOM 716 N N . ASN A 1 90 ? -8.342 -3.833 22.069 1.00 82.69 90 ASN A N 1
ATOM 717 C CA . ASN A 1 90 ? -8.744 -4.840 21.084 1.00 82.69 90 ASN A CA 1
ATOM 718 C C . ASN A 1 90 ? -8.688 -4.337 19.640 1.00 82.69 90 ASN A C 1
ATOM 720 O O . ASN A 1 90 ? -8.519 -5.140 18.727 1.00 82.69 90 ASN A O 1
ATOM 724 N N . HIS A 1 91 ? -8.854 -3.030 19.426 1.00 77.38 91 HIS A N 1
ATOM 725 C CA . HIS A 1 91 ? -8.963 -2.455 18.085 1.00 77.38 91 HIS A CA 1
ATOM 726 C C . HIS A 1 91 ? -7.940 -1.343 17.816 1.00 77.38 91 HIS A C 1
ATOM 728 O O . HIS A 1 91 ? -7.986 -0.751 16.747 1.00 77.38 91 HIS A O 1
ATOM 734 N N . ASP A 1 92 ? -7.054 -1.026 18.772 1.00 79.19 92 ASP A N 1
ATOM 735 C CA . ASP A 1 92 ? -6.126 0.123 18.726 1.00 79.19 92 ASP A CA 1
ATOM 736 C C . ASP A 1 92 ? -6.825 1.471 18.422 1.00 79.19 92 ASP A C 1
ATOM 738 O O . ASP A 1 92 ? -6.226 2.459 17.997 1.00 79.19 92 ASP A O 1
ATOM 742 N N . LEU A 1 93 ? -8.140 1.538 18.674 1.00 79.25 93 LEU A N 1
ATOM 743 C CA . LEU A 1 93 ? -8.962 2.716 18.421 1.00 79.25 93 LEU A CA 1
ATOM 744 C C . LEU A 1 93 ? -8.945 3.633 19.646 1.00 79.25 93 LEU A C 1
ATOM 746 O O . LEU A 1 93 ? -9.424 3.281 20.728 1.00 79.25 93 LEU A O 1
ATOM 750 N N . THR A 1 94 ? -8.448 4.857 19.465 1.00 81.06 94 THR A N 1
ATOM 751 C CA . THR A 1 94 ? -8.480 5.899 20.498 1.00 81.06 94 THR A CA 1
ATOM 752 C C . THR A 1 94 ? -9.580 6.912 20.200 1.00 81.06 94 THR A C 1
ATOM 754 O O . THR A 1 94 ? -9.542 7.618 19.197 1.00 81.06 94 THR A O 1
ATOM 757 N N . LEU A 1 95 ? -10.555 7.022 21.105 1.00 79.69 95 LEU A N 1
ATOM 758 C CA . LEU A 1 95 ? -11.601 8.040 21.014 1.00 79.69 95 LEU A CA 1
ATOM 759 C C . LEU A 1 95 ? -11.060 9.403 21.461 1.00 79.69 95 LEU A C 1
ATOM 761 O O . LEU A 1 95 ? -10.705 9.581 22.631 1.00 79.69 95 LEU A O 1
ATOM 765 N N . VAL A 1 96 ? -11.049 10.371 20.544 1.00 79.62 96 VAL A N 1
ATOM 766 C CA . VAL A 1 96 ? -10.659 11.762 20.808 1.00 79.62 96 VAL A CA 1
ATOM 767 C C . VAL A 1 96 ? -11.902 12.643 20.776 1.00 79.62 96 VAL A C 1
ATOM 769 O O . VAL A 1 96 ? -12.670 12.620 19.820 1.00 79.62 96 VAL A O 1
ATOM 772 N N . VAL A 1 97 ? -12.094 13.451 21.817 1.00 76.19 97 VAL A N 1
ATOM 773 C CA . VAL A 1 97 ? -13.145 14.474 21.827 1.00 76.19 97 VAL A CA 1
ATOM 774 C C . VAL A 1 97 ? -12.610 15.690 21.080 1.00 76.19 97 VAL A C 1
ATOM 776 O O . VAL A 1 97 ? -11.756 16.411 21.597 1.00 76.19 97 VAL A O 1
ATOM 779 N N . HIS A 1 98 ? -13.080 15.907 19.853 1.00 72.75 98 HIS A N 1
ATOM 780 C CA . HIS A 1 98 ? -12.717 17.094 19.087 1.00 72.75 98 HIS A CA 1
ATOM 781 C C . HIS A 1 98 ? -13.599 18.267 19.521 1.00 72.75 98 HIS A C 1
ATOM 783 O O . HIS A 1 98 ? -14.814 18.240 19.354 1.00 72.75 98 HIS A O 1
ATOM 789 N N . ARG A 1 99 ? -12.984 19.281 20.137 1.00 67.81 99 ARG A N 1
ATOM 790 C CA . ARG A 1 99 ? -13.693 20.442 20.702 1.00 67.81 99 ARG A CA 1
ATOM 791 C C . ARG A 1 99 ? -13.873 21.590 19.690 1.00 67.81 99 ARG A C 1
ATOM 793 O O . ARG A 1 99 ? -14.515 22.581 20.010 1.00 67.81 99 ARG A O 1
ATOM 800 N N . TYR A 1 100 ? -13.343 21.435 18.473 1.00 67.62 100 TYR A N 1
ATOM 801 C CA . TYR A 1 100 ? -13.446 22.388 17.365 1.00 67.62 100 TYR A CA 1
ATOM 802 C C . TYR A 1 100 ? -13.874 21.663 16.081 1.00 67.62 100 TYR A C 1
ATOM 804 O O . TYR A 1 100 ? -13.476 20.511 15.893 1.00 67.62 100 TYR A O 1
ATOM 812 N N . PRO A 1 101 ? -14.665 22.296 15.193 1.00 71.31 101 PRO A N 1
ATOM 813 C CA . PRO A 1 101 ? -14.974 21.709 13.895 1.00 71.31 101 PRO A CA 1
ATOM 814 C C . PRO A 1 101 ? -13.671 21.524 13.102 1.00 71.31 101 PRO A C 1
ATOM 816 O O . PRO A 1 101 ? -12.837 22.435 13.093 1.00 71.31 101 PRO A O 1
ATOM 819 N N . PRO A 1 102 ? -13.463 20.364 12.451 1.00 68.00 102 PRO A N 1
ATOM 820 C CA . PRO A 1 102 ? -12.253 20.128 11.677 1.00 68.00 102 PRO A CA 1
ATOM 821 C C . PRO A 1 102 ? -12.141 21.190 10.579 1.00 68.00 102 PRO A C 1
ATOM 823 O O . PRO A 1 102 ? -13.066 21.384 9.785 1.00 68.00 102 PRO A O 1
ATOM 826 N N . SER A 1 103 ? -11.013 21.900 10.540 1.00 62.25 103 SER A N 1
ATOM 827 C CA . SER A 1 103 ? -10.727 22.833 9.455 1.00 62.25 103 SER A CA 1
ATOM 828 C C . SER A 1 103 ? -10.637 22.047 8.147 1.00 62.25 103 SER A C 1
ATOM 830 O O . SER A 1 103 ? -10.051 20.968 8.067 1.00 62.25 103 SER A O 1
ATOM 832 N N . ARG A 1 104 ? -11.303 22.557 7.111 1.00 59.81 104 ARG A N 1
ATOM 833 C CA . ARG A 1 104 ? -11.476 21.883 5.824 1.00 59.81 104 ARG A CA 1
ATOM 834 C C . ARG A 1 104 ? -10.107 21.704 5.150 1.00 59.81 104 ARG A C 1
ATOM 836 O O . ARG A 1 104 ? -9.574 22.620 4.535 1.00 59.81 104 ARG A O 1
ATOM 843 N N . GLN A 1 105 ? -9.493 20.534 5.312 1.00 58.66 105 GLN A N 1
ATOM 844 C CA . GLN A 1 105 ? -8.132 20.270 4.845 1.00 58.66 105 GLN A CA 1
ATOM 845 C C . GLN A 1 105 ? -8.159 19.761 3.397 1.00 58.66 105 GLN A C 1
ATOM 847 O O . GLN A 1 105 ? -8.154 18.568 3.115 1.00 58.66 105 GLN A O 1
ATOM 852 N N . HIS A 1 106 ? -8.198 20.700 2.453 1.00 52.56 106 HIS A N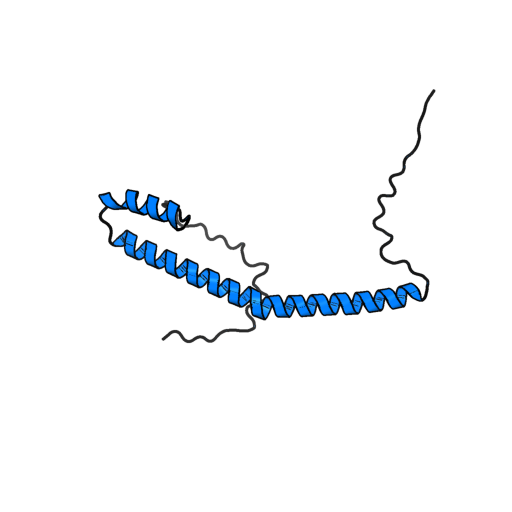 1
ATOM 853 C CA . HIS A 1 106 ? -8.350 20.485 1.004 1.00 52.56 106 HIS A CA 1
ATOM 854 C C . HIS A 1 106 ? -7.139 19.857 0.282 1.00 52.56 106 HIS A C 1
ATOM 856 O O . HIS A 1 106 ? -7.059 19.898 -0.944 1.00 52.56 106 HIS A O 1
ATOM 862 N N . ARG A 1 107 ? -6.157 19.308 1.004 1.00 53.38 107 ARG A N 1
ATOM 863 C CA . ARG A 1 107 ? -4.821 18.996 0.463 1.00 53.38 107 ARG A CA 1
ATOM 864 C C . ARG A 1 107 ? -4.545 17.496 0.312 1.00 53.38 107 ARG A C 1
ATOM 866 O O . ARG A 1 107 ? -3.426 17.059 0.539 1.00 53.38 107 ARG A O 1
ATOM 873 N N . PHE A 1 108 ? -5.559 16.711 -0.056 1.00 55.56 108 PHE A N 1
ATOM 874 C CA . PHE A 1 108 ? -5.424 15.253 -0.220 1.00 55.56 108 PHE A CA 1
ATOM 875 C C . PHE A 1 108 ? -5.507 14.761 -1.682 1.00 55.56 108 PHE A C 1
ATOM 877 O O . PHE A 1 108 ? -5.331 13.578 -1.947 1.00 55.56 108 PHE A O 1
ATOM 884 N N . LEU A 1 109 ? -5.749 15.636 -2.665 1.00 50.44 109 LEU A N 1
ATOM 885 C CA . LEU A 1 109 ? -6.190 15.209 -4.005 1.00 50.44 109 LEU A CA 1
ATOM 886 C C . LEU A 1 109 ? -5.277 15.633 -5.168 1.00 50.44 109 LEU A C 1
ATOM 888 O O . LEU A 1 109 ? -5.777 15.926 -6.247 1.00 50.44 109 LEU A O 1
ATOM 892 N N . THR A 1 110 ? -3.950 15.625 -5.016 1.00 54.41 110 THR A N 1
ATOM 893 C CA . THR A 1 110 ? -3.077 15.760 -6.206 1.00 54.41 110 THR A CA 1
ATOM 894 C C . THR A 1 110 ? -2.874 14.418 -6.928 1.00 54.41 110 THR A C 1
ATOM 896 O O . THR A 1 110 ? -2.627 14.405 -8.126 1.00 54.41 110 THR A O 1
ATOM 899 N N . LEU A 1 111 ? -3.051 13.277 -6.245 1.00 53.78 111 LEU A N 1
ATOM 900 C CA . LEU A 1 111 ? -2.867 11.937 -6.836 1.00 53.78 111 LEU A CA 1
ATOM 901 C C . LEU A 1 111 ? -4.170 11.151 -7.087 1.00 53.78 111 LEU A C 1
ATOM 903 O O . LEU A 1 111 ? -4.138 10.132 -7.767 1.00 53.78 111 LEU A O 1
ATOM 907 N N . PHE A 1 112 ? -5.327 11.613 -6.600 1.00 53.22 112 PHE A N 1
ATOM 908 C CA . PHE A 1 112 ? -6.599 10.871 -6.716 1.00 53.22 112 PHE A CA 1
ATOM 909 C C . PHE A 1 112 ? -7.397 11.166 -8.003 1.00 53.22 112 PHE A C 1
ATOM 911 O O . PHE A 1 112 ? -8.384 10.489 -8.288 1.00 53.22 112 PHE A O 1
ATOM 918 N N . LEU A 1 113 ? -6.967 12.141 -8.814 1.00 52.97 113 LEU A N 1
ATOM 919 C CA . LEU A 1 113 ? -7.604 12.466 -10.101 1.00 52.97 113 LEU A CA 1
ATOM 920 C C . LEU A 1 113 ? -7.435 11.365 -11.169 1.00 52.97 113 LEU A C 1
ATOM 922 O O . LEU A 1 113 ? -8.095 11.428 -12.199 1.00 52.97 113 LEU A O 1
ATOM 926 N N . PHE A 1 114 ? -6.623 10.329 -10.923 1.00 50.91 114 PHE A N 1
ATOM 927 C CA . PHE A 1 114 ? -6.433 9.216 -11.863 1.00 50.91 114 PHE A CA 1
ATOM 928 C C . PHE A 1 114 ? -7.561 8.159 -11.829 1.00 50.91 114 PHE A C 1
ATOM 930 O O . PHE A 1 114 ? -7.704 7.399 -12.779 1.00 50.91 114 PHE A O 1
ATOM 937 N N . SER A 1 115 ? -8.394 8.106 -10.777 1.00 52.06 115 SER A N 1
ATOM 938 C CA . SER A 1 115 ? -9.364 7.002 -10.583 1.00 52.06 115 SER A CA 1
ATOM 939 C C . SER A 1 115 ? -10.830 7.346 -10.918 1.00 52.06 115 SER A C 1
ATOM 941 O O . SER A 1 115 ? -11.687 6.467 -10.974 1.00 52.06 115 SER A O 1
ATOM 943 N N . GLN A 1 116 ? -11.154 8.614 -11.196 1.00 51.84 116 GLN A N 1
ATOM 944 C CA . GLN A 1 116 ? -12.544 9.071 -11.395 1.00 51.84 116 GLN A CA 1
ATOM 945 C C . GLN A 1 116 ? -13.062 8.967 -12.845 1.00 51.84 116 GLN A C 1
ATOM 947 O O . GLN A 1 116 ? -14.046 9.618 -13.184 1.00 51.84 116 GLN A O 1
ATOM 952 N N . ALA A 1 117 ? -12.443 8.154 -13.708 1.00 47.56 117 ALA A N 1
ATOM 953 C CA . ALA A 1 117 ? -12.938 7.922 -15.073 1.00 47.56 117 ALA A CA 1
ATOM 954 C C . ALA A 1 117 ? -13.728 6.605 -15.245 1.00 47.56 117 ALA A C 1
ATOM 956 O O . ALA A 1 117 ? -14.267 6.370 -16.322 1.00 47.56 117 ALA A O 1
ATOM 957 N N . GLY A 1 118 ? -13.808 5.741 -14.222 1.00 46.91 118 GLY A N 1
ATOM 958 C CA . GLY A 1 118 ? -14.269 4.357 -14.416 1.00 46.91 118 GLY A CA 1
ATOM 959 C C . GLY A 1 118 ? -15.548 3.899 -13.711 1.00 46.91 118 GLY A C 1
ATOM 960 O O . GLY A 1 118 ? -16.097 2.884 -14.124 1.00 46.91 118 GLY A O 1
ATOM 961 N N . ALA A 1 119 ? -16.038 4.553 -12.651 1.00 48.06 119 ALA A N 1
ATOM 962 C CA . ALA A 1 119 ? -17.099 3.927 -11.849 1.00 48.06 119 ALA A CA 1
ATOM 963 C C . ALA A 1 119 ? -18.014 4.907 -11.100 1.00 48.06 119 ALA A C 1
ATOM 965 O O . ALA A 1 119 ? -17.882 5.117 -9.898 1.00 48.06 119 ALA A O 1
ATOM 966 N N . CYS A 1 120 ? -19.023 5.424 -11.800 1.00 41.81 120 CYS A N 1
ATOM 967 C CA . CYS A 1 120 ? -20.337 5.667 -11.202 1.00 41.81 120 CYS A CA 1
ATOM 968 C C . CYS A 1 120 ? -21.389 5.362 -12.282 1.00 41.81 120 CYS A C 1
ATOM 970 O O . CYS A 1 120 ? -21.334 5.959 -13.355 1.00 41.81 120 CYS A O 1
ATOM 972 N N . PRO A 1 121 ? -22.288 4.386 -12.053 1.00 48.25 121 PRO A N 1
ATOM 973 C CA . PRO A 1 121 ? -23.433 4.677 -11.199 1.00 48.25 121 PRO A CA 1
ATOM 974 C C . PRO A 1 121 ? -23.803 3.492 -10.291 1.00 48.25 121 PRO A C 1
ATOM 976 O O . PRO A 1 121 ? -24.351 2.492 -10.748 1.00 48.25 121 PRO A O 1
ATOM 979 N N . ALA A 1 122 ? -23.583 3.620 -8.982 1.00 42.59 122 ALA A N 1
ATOM 980 C CA . ALA A 1 122 ? -24.248 2.762 -8.003 1.00 42.59 122 ALA A CA 1
ATOM 981 C C . ALA A 1 122 ? -25.365 3.569 -7.337 1.00 42.59 122 ALA A C 1
ATOM 983 O O . ALA A 1 122 ? -25.144 4.438 -6.497 1.00 42.59 122 ALA A O 1
ATOM 984 N N . ARG A 1 123 ? -26.573 3.301 -7.823 1.00 54.50 123 ARG A N 1
ATOM 985 C CA . ARG A 1 123 ? -27.868 3.775 -7.346 1.00 54.50 123 ARG A CA 1
ATOM 986 C C . ARG A 1 123 ? -28.112 3.206 -5.944 1.00 54.50 123 ARG A C 1
ATOM 988 O O . ARG A 1 123 ? -28.372 2.015 -5.822 1.00 54.50 123 ARG A O 1
ATOM 995 N N . TRP A 1 124 ? -28.017 4.039 -4.911 1.00 40.38 124 TRP A N 1
ATOM 996 C CA . TRP A 1 124 ? -28.389 3.667 -3.544 1.00 40.38 124 TRP A CA 1
ATOM 997 C C . TRP A 1 124 ? -29.916 3.615 -3.443 1.00 40.38 124 TRP A C 1
ATOM 999 O O . TRP A 1 124 ? -30.589 4.620 -3.683 1.00 40.38 124 TRP A O 1
ATOM 1009 N N . ARG A 1 125 ? -30.442 2.422 -3.170 1.00 34.28 125 ARG A N 1
ATOM 1010 C CA . ARG A 1 125 ? -31.831 2.156 -2.797 1.00 34.28 125 ARG A CA 1
ATOM 1011 C C . ARG A 1 125 ? -31.841 1.653 -1.364 1.00 34.28 125 ARG A C 1
ATOM 1013 O O . ARG A 1 125 ? -30.850 0.981 -1.002 1.00 34.28 125 ARG A O 1
#

Radius of gyration: 28.13 Å; chains: 1; bounding box: 88×29×65 Å

Sequence (125 aa):
MGCRLPVLTQRRVMGLFRFHSLFGRTLATIALVSVGFQLLTLSVLAFYVLVPLGKRATDDLAAVMVHAMQRWERLPEQERPAFRKILKQNHDLTLVVHRYPPSRQHRFLTLFLFSQAGACPARWR

Organism: NCBI:txid1048808

Foldseek 3Di:
DDD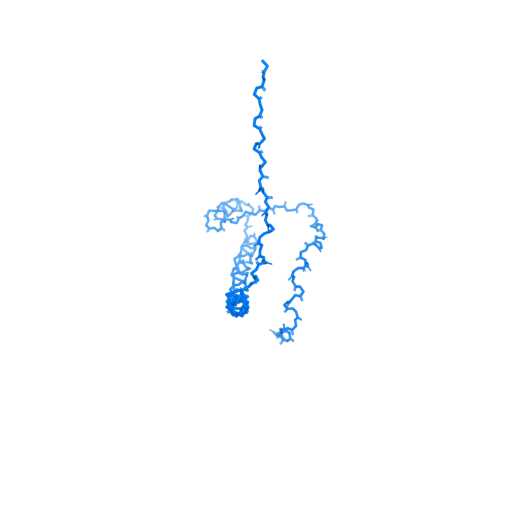DDPPPDPPDPPPPDDPPDPVRVVVVVVVVVVVVVVVVVVVCCCVVPVVVVVVVVVVVVVVVVVVLVVVCVPDDPVCVVVSQVVCCPPPVDHDDDDPDDDDPPPPDPPPVPVPPPDDDDDDDD